Protein AF-A0A2U3QLC8-F1 (afdb_monomer_lite)

Organism: NCBI:txid2016548

Sequence (90 aa):
MPGKSFALYVARTAGTPVTATSANISGEAPARSADEVIRYFGEDVDIVIDSGPAPGEKPSTIIDMSGGTIRLVREGVIPYDEILKAARNR

InterPro domains:
  IPR006070 Threonylcarbamoyl-AMP synthase-like domain [PF01300] (1-76)
  IPR006070 Threonylcarbamoyl-AMP synthase-like domain [PS51163] (1-78)
  IPR017945 DHBP synthase RibB-like alpha/beta domain superfamily [SSF55821] (1-85)
  IPR050156 Threonylcarbamoyl-AMP synthase, SUA5 [PTHR17490] (1-85)

Radius of gyration: 15.92 Å; chains: 1; bounding box: 34×24×38 Å

pLDDT: mean 93.25, std 5.83, range [57.28, 98.0]

Structure (mmCIF, N/CA/C/O backbone):
data_AF-A0A2U3QLC8-F1
#
_entry.id   AF-A0A2U3QLC8-F1
#
loop_
_atom_site.group_PDB
_atom_site.id
_atom_site.type_symbol
_atom_site.label_atom_id
_atom_site.label_alt_id
_atom_site.label_comp_id
_atom_site.label_asym_id
_atom_site.label_entity_id
_atom_site.label_seq_id
_atom_site.pdbx_PDB_ins_code
_atom_site.Cartn_x
_atom_site.Cartn_y
_atom_site.Cartn_z
_atom_site.occupancy
_atom_site.B_iso_or_equiv
_atom_site.auth_seq_id
_atom_site.auth_comp_id
_atom_site.auth_asym_id
_atom_site.auth_atom_id
_atom_site.pdbx_PDB_model_num
ATOM 1 N N . MET A 1 1 ? -9.451 3.472 -0.207 1.00 89.00 1 MET A N 1
ATOM 2 C CA . MET A 1 1 ? -9.221 4.275 -1.427 1.00 89.00 1 MET A CA 1
ATOM 3 C C . MET A 1 1 ? -7.893 5.002 -1.269 1.00 89.00 1 MET A C 1
ATOM 5 O O . MET A 1 1 ? -7.686 5.531 -0.180 1.00 89.00 1 MET A O 1
ATOM 9 N N . PRO A 1 2 ? -6.989 5.007 -2.265 1.00 91.31 2 PRO A N 1
ATOM 10 C CA . PRO A 1 2 ? -5.763 5.801 -2.195 1.00 91.31 2 PRO A CA 1
ATOM 11 C C . PRO A 1 2 ? -6.075 7.286 -1.961 1.00 91.31 2 PRO A C 1
ATOM 13 O O . PRO A 1 2 ? 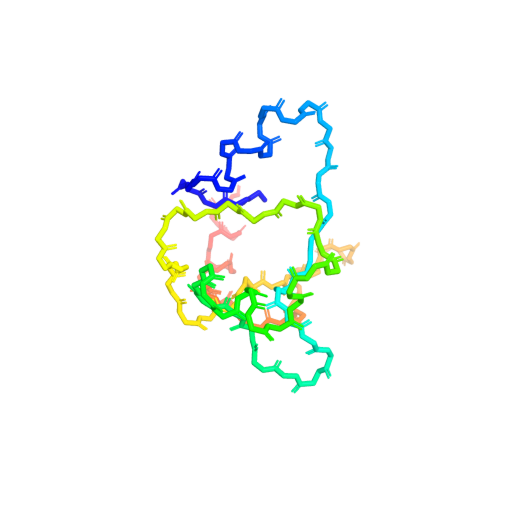-7.134 7.770 -2.370 1.00 91.31 2 PRO A O 1
ATOM 16 N N . GLY A 1 3 ? -5.162 8.004 -1.301 1.00 89.69 3 GLY A N 1
ATOM 17 C CA . GLY A 1 3 ? -5.251 9.461 -1.153 1.00 89.69 3 GLY A CA 1
ATOM 18 C C . GLY A 1 3 ? -5.159 10.191 -2.500 1.00 89.69 3 GLY A C 1
ATOM 19 O O . GLY A 1 3 ? -5.092 9.566 -3.554 1.00 89.69 3 GLY A O 1
ATOM 20 N N . LYS A 1 4 ? -5.136 11.530 -2.490 1.00 91.12 4 LYS A N 1
ATOM 21 C CA . LYS A 1 4 ? -4.988 12.328 -3.720 1.00 91.12 4 LYS A CA 1
ATOM 22 C C . LYS A 1 4 ? -3.629 12.046 -4.381 1.00 91.12 4 LYS A C 1
ATOM 24 O O . LYS A 1 4 ? -2.616 12.598 -3.968 1.00 91.12 4 LYS A O 1
ATOM 29 N N . SER A 1 5 ? -3.620 11.183 -5.392 1.00 91.19 5 SER A N 1
ATOM 30 C CA . SER A 1 5 ? -2.417 10.713 -6.088 1.00 91.19 5 SER A CA 1
ATOM 31 C C . SER A 1 5 ? -2.747 10.219 -7.499 1.00 91.19 5 SER A C 1
ATOM 33 O O . SER A 1 5 ? -3.920 10.096 -7.866 1.00 91.19 5 SER A O 1
ATOM 35 N N . PHE A 1 6 ? -1.719 9.880 -8.281 1.00 93.31 6 PHE A N 1
ATOM 36 C CA . PHE A 1 6 ? -1.906 9.232 -9.580 1.00 93.31 6 PHE A CA 1
ATOM 37 C C . PHE A 1 6 ? -2.596 7.860 -9.451 1.00 93.31 6 PHE A C 1
ATOM 39 O O . PHE A 1 6 ? -3.468 7.530 -10.249 1.00 93.31 6 PHE A O 1
ATOM 46 N N . ALA A 1 7 ? -2.323 7.105 -8.380 1.00 93.31 7 ALA A N 1
ATOM 47 C CA . ALA A 1 7 ? -3.013 5.841 -8.105 1.00 93.31 7 ALA A CA 1
ATOM 48 C C . ALA A 1 7 ? -4.536 6.016 -7.933 1.00 93.31 7 ALA A C 1
ATOM 50 O O . ALA A 1 7 ? -5.311 5.167 -8.371 1.00 93.31 7 ALA A O 1
ATOM 51 N N . LEU A 1 8 ? -4.988 7.133 -7.344 1.00 93.88 8 LEU A N 1
ATOM 52 C CA . LEU A 1 8 ? -6.416 7.457 -7.268 1.00 93.88 8 LEU A CA 1
ATOM 53 C C . LEU A 1 8 ? -7.013 7.749 -8.649 1.00 93.88 8 LEU A C 1
ATOM 55 O O . LEU A 1 8 ? -8.155 7.371 -8.903 1.00 93.88 8 LEU A O 1
ATOM 59 N N . TYR A 1 9 ? -6.260 8.417 -9.529 1.00 95.12 9 TYR A N 1
ATOM 60 C CA . TYR A 1 9 ? -6.681 8.642 -10.912 1.00 95.12 9 TYR A CA 1
ATOM 61 C C . TYR A 1 9 ? -6.847 7.310 -11.651 1.00 95.12 9 TYR A C 1
ATOM 63 O O . TYR A 1 9 ? -7.923 7.058 -12.181 1.00 95.12 9 TYR A O 1
ATOM 71 N N . VAL A 1 10 ? -5.854 6.416 -11.586 1.00 94.50 10 VAL A N 1
ATOM 72 C CA . VAL A 1 10 ? -5.930 5.074 -12.193 1.00 94.50 10 VAL A CA 1
ATOM 73 C C . VAL A 1 10 ? -7.135 4.295 -11.670 1.00 94.50 10 VAL A C 1
ATOM 75 O O . VAL A 1 10 ? -7.938 3.818 -12.466 1.00 94.50 10 VAL A O 1
ATOM 78 N N . ALA A 1 11 ? -7.322 4.223 -10.348 1.00 94.75 11 ALA A N 1
ATOM 79 C CA . ALA A 1 11 ? -8.440 3.492 -9.749 1.00 94.75 11 ALA A CA 1
ATOM 80 C C . ALA A 1 11 ? -9.817 4.044 -10.163 1.00 94.75 11 ALA A C 1
ATOM 82 O O . ALA A 1 11 ? -10.773 3.284 -10.290 1.00 94.75 11 ALA A O 1
ATOM 83 N N . ARG A 1 12 ? -9.936 5.363 -10.377 1.00 95.12 12 ARG A N 1
ATOM 84 C CA . ARG A 1 12 ? -11.174 5.987 -10.874 1.00 95.12 12 ARG A CA 1
ATOM 85 C C . ARG A 1 12 ? -11.399 5.713 -12.358 1.00 95.12 12 ARG A C 1
ATOM 87 O O . ARG A 1 12 ? -12.529 5.445 -12.750 1.00 95.12 12 ARG A O 1
ATOM 94 N N . THR A 1 13 ? -10.341 5.780 -13.159 1.00 96.25 13 THR A N 1
ATOM 95 C CA . THR A 1 13 ? -10.401 5.578 -14.611 1.00 96.25 13 THR A CA 1
ATOM 96 C C . THR A 1 13 ? -10.628 4.112 -14.983 1.00 96.25 13 THR A C 1
ATOM 98 O O . THR A 1 13 ? -11.308 3.843 -15.966 1.00 96.25 13 THR A O 1
ATOM 101 N N . ALA A 1 14 ? -10.121 3.163 -14.189 1.00 95.12 14 ALA A N 1
ATOM 102 C CA . ALA A 1 14 ? -10.242 1.728 -14.454 1.00 95.12 14 ALA A CA 1
ATOM 103 C C . ALA A 1 14 ? -11.696 1.223 -14.505 1.00 95.12 14 ALA A C 1
ATOM 105 O O . ALA A 1 14 ? -11.957 0.175 -15.088 1.00 95.12 14 ALA A O 1
ATOM 106 N N . GLY A 1 15 ? -12.645 1.928 -13.874 1.00 93.25 15 GLY A N 1
ATOM 107 C CA . GLY A 1 15 ? -14.065 1.552 -13.871 1.00 93.25 15 GLY A CA 1
ATOM 108 C C . GLY A 1 15 ? -14.390 0.255 -13.113 1.00 93.25 15 GLY A C 1
ATOM 109 O O . GLY A 1 15 ? -15.536 -0.182 -13.116 1.00 93.25 15 GLY A O 1
ATOM 110 N N . THR A 1 16 ? -13.403 -0.351 -12.448 1.00 96.00 16 THR A N 1
ATOM 111 C CA . THR A 1 16 ? -13.505 -1.609 -11.699 1.00 96.00 16 THR A CA 1
ATOM 112 C C . THR A 1 16 ? -12.589 -1.566 -10.466 1.00 96.00 16 THR A C 1
ATOM 114 O O . THR A 1 16 ? -11.613 -0.805 -10.472 1.00 96.00 16 THR A O 1
ATOM 117 N N . PRO A 1 17 ? -12.858 -2.334 -9.390 1.00 94.88 17 PRO A N 1
ATOM 118 C CA . PRO A 1 17 ? -11.925 -2.456 -8.276 1.00 94.88 17 PRO A CA 1
ATOM 119 C C . PRO A 1 17 ? -10.546 -2.950 -8.729 1.00 94.88 17 PRO A C 1
ATOM 121 O O . PRO A 1 17 ? -10.435 -3.920 -9.473 1.00 94.88 17 PRO A O 1
ATOM 124 N N . VAL A 1 18 ? -9.493 -2.305 -8.226 1.00 94.38 18 VAL A N 1
ATOM 125 C CA . VAL A 1 18 ? -8.098 -2.697 -8.463 1.00 94.38 18 VAL A CA 1
ATOM 126 C C . VAL A 1 18 ? -7.537 -3.296 -7.180 1.00 94.38 18 VAL A C 1
ATOM 128 O O . VAL A 1 18 ? -7.486 -2.626 -6.146 1.00 94.38 18 VAL A O 1
ATOM 131 N N . THR A 1 19 ? -7.117 -4.556 -7.236 1.00 94.88 19 THR A N 1
ATOM 132 C CA . THR A 1 19 ? -6.383 -5.208 -6.147 1.00 94.88 19 THR A CA 1
ATOM 133 C C . THR A 1 19 ? -4.891 -4.964 -6.320 1.00 94.88 19 THR A C 1
ATOM 135 O O . THR A 1 19 ? -4.369 -5.141 -7.416 1.00 94.88 19 THR A O 1
ATOM 138 N N . ALA A 1 20 ? -4.202 -4.586 -5.246 1.00 92.62 20 ALA A N 1
ATOM 139 C CA . ALA A 1 20 ? -2.763 -4.358 -5.275 1.00 92.62 20 ALA A CA 1
ATOM 140 C C . ALA A 1 20 ? -2.121 -4.678 -3.921 1.00 92.62 20 ALA A C 1
ATOM 142 O O . ALA A 1 20 ? -2.722 -4.456 -2.865 1.00 92.62 20 ALA A O 1
ATOM 143 N N . THR A 1 21 ? -0.880 -5.154 -3.970 1.00 91.19 21 THR A N 1
ATOM 144 C CA . THR A 1 21 ? 0.047 -5.233 -2.834 1.00 91.19 21 THR A CA 1
ATOM 145 C C . THR A 1 21 ? 1.141 -4.177 -2.997 1.00 91.19 21 THR A C 1
ATOM 147 O O . THR A 1 21 ? 1.119 -3.387 -3.942 1.00 91.19 21 THR A O 1
ATOM 150 N N . SER A 1 22 ? 2.109 -4.133 -2.082 1.00 90.94 22 SER A N 1
ATOM 151 C CA . SER A 1 22 ? 3.359 -3.425 -2.360 1.00 90.94 22 SER A CA 1
ATOM 152 C C . SER A 1 22 ? 4.049 -4.036 -3.587 1.00 90.94 22 SER A C 1
ATOM 154 O O . SER A 1 22 ? 3.979 -5.248 -3.800 1.00 90.94 22 SER A O 1
ATOM 156 N N . ALA A 1 23 ? 4.670 -3.187 -4.408 1.00 93.69 23 ALA A N 1
ATOM 157 C CA . ALA A 1 23 ? 5.401 -3.609 -5.597 1.00 93.69 23 ALA A CA 1
ATOM 158 C C . ALA A 1 23 ? 6.808 -4.065 -5.191 1.00 93.69 23 ALA A C 1
ATOM 160 O O . ALA A 1 23 ? 7.729 -3.258 -5.107 1.00 93.69 23 ALA A O 1
ATOM 161 N N . ASN A 1 24 ? 6.956 -5.346 -4.868 1.00 95.38 24 ASN A N 1
ATOM 162 C CA . ASN A 1 24 ? 8.233 -5.957 -4.504 1.00 95.38 24 ASN A CA 1
ATOM 163 C C . ASN A 1 24 ? 8.206 -7.470 -4.715 1.00 95.38 24 ASN A C 1
ATOM 165 O O . ASN A 1 24 ? 7.143 -8.094 -4.672 1.00 95.38 24 ASN A O 1
ATOM 169 N N . ILE A 1 25 ? 9.389 -8.062 -4.866 1.00 95.69 25 ILE A N 1
ATOM 170 C CA . ILE A 1 25 ? 9.561 -9.504 -4.697 1.00 95.69 25 ILE A CA 1
ATOM 171 C C . ILE A 1 25 ? 9.270 -9.861 -3.235 1.00 95.69 25 ILE A C 1
ATOM 173 O O . ILE A 1 25 ? 9.571 -9.097 -2.315 1.00 95.69 25 ILE A O 1
ATOM 177 N N . SER A 1 26 ? 8.639 -11.011 -3.000 1.00 93.75 26 SER A N 1
ATOM 178 C CA . SER A 1 26 ? 8.280 -11.438 -1.643 1.00 93.75 26 SER A CA 1
ATOM 179 C C . SER A 1 26 ? 9.513 -11.498 -0.736 1.00 93.75 26 SER A C 1
ATOM 181 O O . SER A 1 26 ? 10.479 -12.182 -1.051 1.00 93.75 26 SER A O 1
ATOM 183 N N . GLY A 1 27 ? 9.460 -10.793 0.397 1.00 93.88 27 GLY A N 1
ATOM 184 C CA . GLY A 1 27 ? 10.575 -10.668 1.345 1.00 93.88 27 GLY A CA 1
ATOM 185 C C . GLY A 1 27 ? 11.439 -9.419 1.149 1.00 93.88 27 GLY A C 1
ATOM 186 O O . GLY A 1 27 ? 12.091 -8.993 2.098 1.00 93.88 27 GLY A O 1
ATOM 187 N N . GLU A 1 28 ? 11.382 -8.790 -0.025 1.00 95.44 28 GLU A N 1
ATOM 188 C CA . GLU A 1 28 ? 12.109 -7.556 -0.322 1.00 95.44 28 GLU A CA 1
ATOM 189 C C . GLU A 1 28 ? 11.367 -6.301 0.152 1.00 95.44 28 GLU A C 1
ATOM 191 O O . GLU A 1 28 ? 10.163 -6.313 0.438 1.00 95.44 28 GLU A O 1
ATOM 196 N N . ALA A 1 29 ? 12.098 -5.187 0.217 1.00 93.44 29 ALA A N 1
ATOM 197 C CA . ALA A 1 29 ? 11.514 -3.889 0.514 1.00 93.44 29 ALA A CA 1
ATOM 198 C C . ALA A 1 29 ? 10.534 -3.448 -0.597 1.00 93.44 29 ALA A C 1
ATOM 200 O O . ALA A 1 29 ? 10.787 -3.693 -1.775 1.00 93.44 29 ALA A O 1
ATOM 201 N N . PRO A 1 30 ? 9.424 -2.764 -0.263 1.00 94.19 30 PRO A N 1
ATOM 202 C CA . PRO A 1 30 ? 8.549 -2.144 -1.256 1.00 94.19 30 PRO A CA 1
ATOM 203 C C . PRO A 1 30 ? 9.305 -1.168 -2.161 1.00 94.19 30 PRO A C 1
ATOM 205 O O . PRO A 1 30 ? 9.955 -0.254 -1.649 1.00 94.19 30 PRO A O 1
ATOM 208 N N . ALA A 1 31 ? 9.146 -1.299 -3.479 1.00 94.62 31 ALA A N 1
ATOM 209 C CA . ALA A 1 31 ? 9.674 -0.320 -4.419 1.00 94.62 31 ALA A CA 1
ATOM 210 C C . ALA A 1 31 ? 9.036 1.059 -4.192 1.00 94.62 31 ALA A C 1
ATOM 212 O O . ALA A 1 31 ? 7.827 1.192 -3.963 1.00 94.62 31 ALA A O 1
ATOM 213 N N . ARG A 1 32 ? 9.862 2.099 -4.287 1.00 93.62 32 ARG A N 1
ATOM 214 C CA . ARG A 1 32 ? 9.475 3.503 -4.123 1.00 93.62 32 ARG A CA 1
ATOM 215 C C . ARG A 1 32 ? 9.592 4.314 -5.404 1.00 93.62 32 ARG A C 1
ATOM 217 O O . ARG A 1 32 ? 9.130 5.452 -5.410 1.00 93.62 32 ARG A O 1
ATOM 224 N N . SER A 1 33 ? 10.183 3.763 -6.458 1.00 95.25 33 SER A N 1
ATOM 225 C CA . SER A 1 33 ? 10.358 4.407 -7.762 1.00 95.25 33 SER A CA 1
ATOM 226 C C . SER A 1 33 ? 10.096 3.423 -8.902 1.00 95.25 33 SER A C 1
ATOM 228 O O . SER A 1 33 ? 10.153 2.208 -8.706 1.00 95.25 33 SER A O 1
ATOM 230 N N . ALA A 1 34 ? 9.836 3.945 -10.104 1.00 96.56 34 ALA A N 1
ATOM 231 C CA . ALA A 1 34 ? 9.707 3.118 -11.302 1.00 96.56 34 ALA A CA 1
ATOM 232 C C . ALA A 1 34 ? 10.991 2.320 -11.586 1.00 96.56 34 ALA A C 1
ATOM 234 O O . ALA A 1 34 ? 10.908 1.144 -11.924 1.00 96.56 34 ALA A O 1
ATOM 235 N N . ASP A 1 35 ? 12.167 2.910 -11.351 1.00 97.00 35 ASP A N 1
ATOM 236 C CA . ASP A 1 35 ? 13.456 2.224 -11.495 1.00 97.00 35 ASP A CA 1
ATOM 237 C C . ASP A 1 35 ? 13.573 0.996 -10.585 1.00 97.00 35 ASP A C 1
ATOM 239 O O . ASP A 1 35 ? 14.077 -0.042 -11.005 1.00 97.00 35 ASP A O 1
ATOM 243 N N . GLU A 1 36 ? 13.115 1.088 -9.333 1.00 96.69 36 GLU A N 1
ATOM 244 C CA . GLU A 1 36 ? 13.107 -0.056 -8.412 1.00 96.69 36 GLU A CA 1
ATOM 245 C C . GLU A 1 36 ? 12.113 -1.135 -8.856 1.00 96.69 36 GLU A C 1
ATOM 247 O O . GLU A 1 36 ? 12.440 -2.318 -8.795 1.00 96.69 36 GLU A O 1
ATOM 252 N N . VAL A 1 37 ? 10.940 -0.744 -9.371 1.00 97.00 37 VAL A N 1
ATOM 253 C CA . VAL A 1 37 ? 9.976 -1.686 -9.967 1.00 97.00 37 VAL A CA 1
ATOM 254 C C . VAL A 1 37 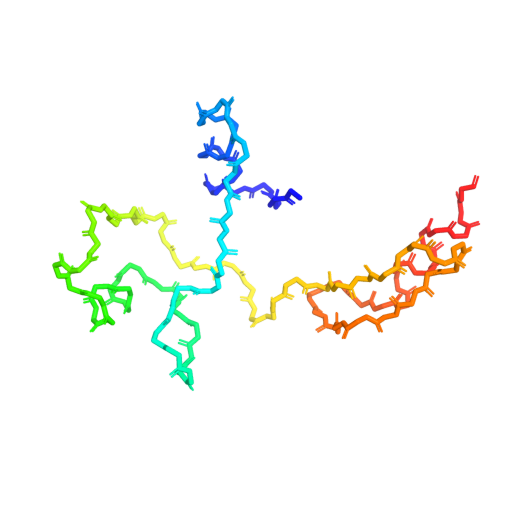? 10.606 -2.409 -11.162 1.00 97.00 37 VAL A C 1
ATOM 256 O O . VAL A 1 37 ? 10.545 -3.633 -11.229 1.00 97.00 37 VAL A O 1
ATOM 259 N N . ILE A 1 38 ? 11.273 -1.685 -12.064 1.00 97.06 38 ILE A N 1
ATOM 260 C CA . ILE A 1 38 ? 11.960 -2.268 -13.227 1.00 97.06 38 ILE A CA 1
ATOM 261 C C . ILE A 1 38 ? 13.096 -3.197 -12.783 1.00 97.06 38 ILE A C 1
ATOM 263 O O . ILE A 1 38 ? 13.271 -4.259 -13.368 1.00 97.06 38 ILE A O 1
ATOM 267 N N . ARG A 1 39 ? 13.847 -2.858 -11.727 1.00 97.00 39 ARG A N 1
ATOM 268 C CA . ARG A 1 39 ? 14.875 -3.760 -11.174 1.00 97.00 39 ARG A CA 1
ATOM 269 C C . ARG A 1 39 ? 14.286 -5.041 -10.591 1.00 97.00 39 ARG A C 1
ATOM 271 O O . ARG A 1 39 ? 14.932 -6.077 -10.689 1.00 97.00 39 ARG A O 1
ATOM 278 N N . TYR A 1 40 ? 13.116 -4.966 -9.957 1.00 97.25 40 TYR A N 1
ATOM 279 C CA . TYR A 1 40 ? 12.479 -6.141 -9.363 1.00 97.25 40 TYR A CA 1
ATOM 280 C C . TYR A 1 40 ? 11.816 -7.050 -10.384 1.00 97.25 40 TYR A C 1
ATOM 282 O O . TYR A 1 40 ? 11.907 -8.263 -10.236 1.00 97.25 40 TYR A O 1
ATOM 290 N N . PHE A 1 41 ? 11.143 -6.478 -11.378 1.00 96.19 41 PHE A N 1
ATOM 291 C CA . PHE A 1 41 ? 10.257 -7.244 -12.249 1.00 96.19 41 PHE A CA 1
ATOM 292 C C . PHE A 1 41 ? 10.699 -7.253 -13.711 1.00 96.19 41 PHE A C 1
ATOM 294 O O . PHE A 1 41 ? 10.353 -8.179 -14.428 1.00 96.19 41 PHE A O 1
ATOM 301 N N . GLY A 1 42 ? 11.476 -6.271 -14.174 1.00 94.12 42 GLY A N 1
ATOM 302 C CA . GLY A 1 42 ? 11.939 -6.212 -15.561 1.00 94.12 42 GLY A CA 1
ATOM 303 C C . GLY A 1 42 ? 10.792 -6.368 -16.563 1.00 94.12 42 GLY A C 1
ATOM 304 O O . GLY A 1 42 ? 9.888 -5.537 -16.603 1.00 94.12 42 GLY A O 1
ATOM 305 N N . GLU A 1 43 ? 10.845 -7.443 -17.350 1.00 94.44 43 GLU A N 1
ATOM 306 C CA . GLU A 1 43 ? 9.842 -7.795 -18.365 1.00 94.44 43 GLU A CA 1
ATOM 307 C C . GLU A 1 43 ? 8.666 -8.634 -17.818 1.00 94.44 43 GLU A C 1
ATOM 309 O O . GLU A 1 43 ? 7.726 -8.910 -18.558 1.00 94.44 43 GLU A O 1
ATOM 314 N N . ASP A 1 44 ? 8.662 -9.002 -16.529 1.00 96.06 44 ASP A N 1
ATOM 315 C CA . ASP A 1 44 ? 7.583 -9.781 -15.889 1.00 96.06 44 ASP A CA 1
ATOM 316 C C . ASP A 1 44 ? 6.303 -8.955 -15.636 1.00 96.06 44 ASP A C 1
ATOM 318 O O . ASP A 1 44 ? 5.318 -9.464 -15.094 1.00 96.06 44 ASP A O 1
ATOM 322 N N . VAL A 1 45 ? 6.304 -7.668 -15.995 1.00 95.81 45 VAL A N 1
ATOM 323 C CA . VAL A 1 45 ? 5.159 -6.758 -15.878 1.00 95.81 45 VAL A CA 1
ATOM 324 C C . VAL A 1 45 ? 4.850 -6.106 -17.220 1.00 95.81 45 VAL A C 1
ATOM 326 O O . VAL A 1 45 ? 5.731 -5.561 -17.877 1.00 95.81 45 VAL A O 1
ATOM 329 N N . ASP A 1 46 ? 3.571 -6.093 -17.604 1.00 96.50 46 ASP A N 1
ATOM 330 C CA . ASP A 1 46 ? 3.146 -5.531 -18.893 1.00 96.50 46 ASP A CA 1
ATOM 331 C C . ASP A 1 46 ? 3.349 -4.009 -18.977 1.00 96.50 46 ASP A C 1
ATOM 333 O O . ASP A 1 46 ? 3.585 -3.454 -20.051 1.00 96.50 46 ASP A O 1
ATOM 337 N N . ILE A 1 47 ? 3.182 -3.306 -17.848 1.00 95.12 47 ILE A N 1
ATOM 338 C CA . ILE A 1 47 ? 3.183 -1.840 -17.782 1.00 95.12 47 ILE A CA 1
ATOM 339 C C . ILE A 1 47 ? 3.804 -1.371 -16.463 1.00 95.12 47 ILE A C 1
ATOM 341 O O . ILE A 1 47 ? 3.374 -1.769 -15.380 1.00 95.12 47 ILE A O 1
ATOM 345 N N . VAL A 1 48 ? 4.736 -0.418 -16.557 1.00 95.56 48 VAL A N 1
ATOM 346 C CA . VAL A 1 48 ? 5.210 0.400 -15.432 1.00 95.56 48 VAL A CA 1
ATOM 347 C C . VAL A 1 48 ? 4.802 1.848 -15.683 1.00 95.56 48 VAL A C 1
ATOM 349 O O . VAL A 1 48 ? 5.043 2.388 -16.761 1.00 95.56 48 VAL A O 1
ATOM 352 N N . ILE A 1 49 ? 4.178 2.487 -14.691 1.00 94.25 49 ILE A N 1
ATOM 353 C CA . ILE A 1 49 ? 3.801 3.902 -14.771 1.00 94.25 49 ILE A CA 1
ATOM 354 C C . ILE A 1 49 ? 4.683 4.705 -13.821 1.00 94.25 49 ILE A C 1
ATOM 356 O O . ILE A 1 49 ? 4.577 4.558 -12.604 1.00 94.25 49 ILE A O 1
ATOM 360 N N . ASP A 1 50 ? 5.521 5.578 -14.377 1.00 95.62 50 ASP A N 1
ATOM 361 C CA . ASP A 1 50 ? 6.331 6.502 -13.589 1.00 95.62 50 ASP A CA 1
ATOM 362 C C . ASP A 1 50 ? 5.558 7.797 -13.305 1.00 95.62 50 ASP A C 1
ATOM 364 O O . ASP A 1 50 ? 5.306 8.613 -14.193 1.00 95.62 50 ASP A O 1
ATOM 368 N N . SER A 1 51 ? 5.165 7.981 -12.044 1.00 93.69 51 SER A N 1
ATOM 369 C CA . SER A 1 51 ? 4.570 9.223 -11.536 1.00 93.69 51 SER A CA 1
ATOM 370 C C . SER A 1 51 ? 5.457 9.912 -10.493 1.00 93.69 51 SER A C 1
ATOM 372 O O . SER A 1 51 ? 4.952 10.669 -9.659 1.00 93.69 51 SER A O 1
ATOM 374 N N . GLY A 1 52 ? 6.757 9.612 -10.496 1.00 94.19 52 GLY A N 1
ATOM 375 C CA . GLY A 1 52 ? 7.699 9.992 -9.451 1.00 94.19 52 GLY A CA 1
ATOM 376 C C . GLY A 1 52 ? 7.612 9.111 -8.195 1.00 94.19 52 GLY A C 1
ATOM 377 O O . GLY A 1 52 ? 6.802 8.180 -8.128 1.00 94.19 52 GLY A O 1
ATOM 378 N N . PRO A 1 53 ? 8.450 9.391 -7.179 1.00 91.69 53 PRO A N 1
ATOM 379 C CA . PRO A 1 53 ? 8.561 8.540 -6.003 1.00 91.69 53 PRO A CA 1
ATOM 380 C C . PRO A 1 53 ? 7.276 8.447 -5.174 1.00 91.69 53 PRO A C 1
ATOM 382 O O . PRO A 1 53 ? 6.555 9.432 -4.992 1.00 91.69 53 PRO A O 1
ATOM 385 N N . ALA A 1 54 ? 7.024 7.272 -4.595 1.00 88.31 54 ALA A N 1
ATOM 386 C CA . ALA A 1 54 ? 5.888 7.065 -3.704 1.00 88.31 54 ALA A CA 1
ATOM 387 C C . ALA A 1 54 ? 5.979 7.984 -2.462 1.00 88.31 54 ALA A C 1
ATOM 389 O O . ALA A 1 54 ? 7.033 8.043 -1.814 1.00 88.31 54 ALA A O 1
ATOM 390 N N . PRO A 1 55 ? 4.890 8.685 -2.086 1.00 81.50 55 PRO A N 1
ATOM 391 C CA . PRO A 1 55 ? 4.887 9.554 -0.916 1.00 81.50 55 PRO A CA 1
ATOM 392 C C . PRO A 1 55 ? 4.809 8.746 0.388 1.00 81.50 55 PRO A C 1
ATOM 394 O O . PRO A 1 55 ? 4.040 7.793 0.494 1.00 81.50 55 PRO A O 1
ATOM 397 N N . GLY A 1 56 ? 5.552 9.188 1.407 1.00 79.00 56 GLY A N 1
ATOM 398 C CA . GLY A 1 56 ? 5.513 8.627 2.763 1.00 79.00 56 GLY A CA 1
ATOM 399 C C . GLY A 1 56 ? 6.269 7.304 2.927 1.00 79.00 56 GLY A C 1
ATOM 400 O O . GLY A 1 56 ? 6.458 6.545 1.982 1.00 79.00 56 GLY A O 1
ATOM 401 N N . GLU A 1 57 ? 6.748 7.026 4.136 1.00 79.00 57 GLU A N 1
ATOM 402 C CA . GLU A 1 57 ? 7.589 5.847 4.420 1.00 79.00 57 GLU A CA 1
ATOM 403 C C . GLU A 1 57 ? 6.801 4.636 4.920 1.00 79.00 57 GLU A C 1
ATOM 405 O O . GLU A 1 57 ? 7.227 3.497 4.743 1.00 79.00 57 GLU A O 1
ATOM 410 N N . LYS A 1 58 ? 5.632 4.874 5.521 1.00 89.94 58 LYS A N 1
ATOM 411 C CA . LYS A 1 58 ? 4.818 3.836 6.154 1.00 89.94 58 LYS A CA 1
ATOM 412 C C . LYS A 1 58 ? 3.672 3.386 5.243 1.00 89.94 58 LYS A C 1
ATOM 414 O O . LYS A 1 58 ? 3.064 4.223 4.574 1.00 89.94 58 LYS A O 1
ATOM 419 N N . PRO A 1 59 ? 3.312 2.090 5.259 1.00 91.81 59 PRO A N 1
ATOM 420 C CA . PRO A 1 59 ? 2.142 1.598 4.544 1.00 91.81 59 PRO A CA 1
ATOM 421 C C . PRO A 1 59 ? 0.841 2.099 5.192 1.00 91.81 59 PRO A C 1
ATOM 423 O O . PRO A 1 59 ? 0.844 2.737 6.245 1.00 91.81 59 PRO A O 1
ATOM 426 N N . SER A 1 60 ? -0.306 1.785 4.588 1.00 93.75 60 SER A N 1
ATOM 427 C CA . SER A 1 60 ? -1.610 2.110 5.176 1.00 93.75 60 SER A CA 1
ATOM 428 C C . SER A 1 60 ? -1.855 1.376 6.495 1.00 93.75 60 SER A C 1
ATOM 430 O O . SER A 1 60 ? -1.548 0.182 6.621 1.00 93.75 60 SER A O 1
ATOM 432 N N . THR A 1 61 ? -2.478 2.087 7.433 1.00 96.56 61 THR A N 1
ATOM 433 C CA . THR A 1 61 ? -3.059 1.521 8.653 1.00 96.56 61 THR A CA 1
ATOM 434 C C . THR A 1 61 ? -4.253 0.649 8.288 1.00 96.56 61 THR A C 1
ATOM 436 O O . THR A 1 61 ? -5.091 1.052 7.481 1.00 96.56 61 THR A O 1
ATOM 439 N N . ILE A 1 62 ? -4.324 -0.549 8.864 1.00 97.06 6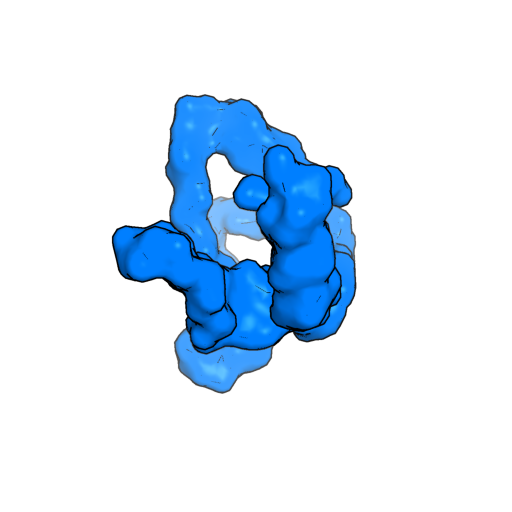2 ILE A N 1
ATOM 440 C CA . ILE A 1 62 ? -5.412 -1.504 8.655 1.00 97.06 62 ILE A CA 1
ATOM 441 C C . ILE A 1 62 ? -6.119 -1.697 9.992 1.00 97.06 62 ILE A C 1
ATOM 443 O O . ILE A 1 62 ? -5.484 -2.027 10.997 1.00 97.06 62 ILE A O 1
ATOM 447 N N . ILE A 1 63 ? -7.434 -1.503 9.982 1.00 97.50 63 ILE A N 1
ATOM 448 C CA . ILE A 1 63 ? -8.320 -1.783 11.107 1.00 97.50 63 ILE A CA 1
ATOM 449 C C . ILE A 1 63 ? -9.342 -2.847 10.708 1.00 97.50 63 ILE A C 1
ATOM 451 O O . ILE A 1 63 ? -9.756 -2.917 9.552 1.00 97.50 63 ILE A O 1
ATOM 455 N N . ASP A 1 64 ? -9.758 -3.646 11.677 1.00 96.88 64 ASP A N 1
ATOM 456 C CA . ASP A 1 64 ? -10.894 -4.550 11.573 1.00 96.88 64 ASP A CA 1
ATOM 457 C C . ASP A 1 64 ? -12.111 -3.897 12.240 1.00 96.88 64 ASP A C 1
ATOM 459 O O . ASP A 1 64 ? -12.025 -3.392 13.362 1.00 96.88 64 ASP A O 1
ATOM 463 N N . MET A 1 65 ? -13.234 -3.884 11.522 1.00 94.69 65 MET A N 1
ATOM 464 C CA . MET A 1 65 ? -14.526 -3.370 11.986 1.00 94.69 65 MET A CA 1
ATOM 465 C C . MET A 1 65 ? -15.637 -4.433 11.939 1.00 94.69 65 MET A C 1
ATOM 467 O O . MET A 1 65 ? -16.801 -4.112 12.166 1.00 94.69 65 MET A O 1
ATOM 471 N N . SER A 1 66 ? -15.306 -5.694 11.645 1.00 95.12 66 SER A N 1
ATOM 472 C CA . SER A 1 66 ? -16.279 -6.782 11.480 1.00 95.12 66 SER A CA 1
ATOM 473 C C . SER A 1 66 ? -17.010 -7.150 12.779 1.00 95.12 66 SER A C 1
ATOM 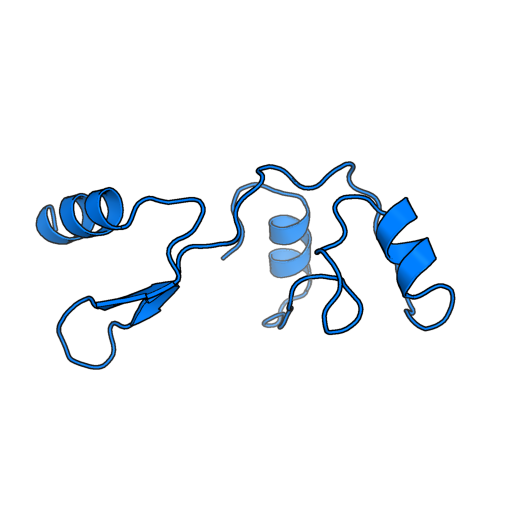475 O O . SER A 1 66 ? -18.177 -7.529 12.745 1.00 95.12 66 SER A O 1
ATOM 477 N N . GLY A 1 67 ? -16.352 -6.998 13.933 1.00 91.31 67 GLY A N 1
ATOM 478 C CA . GLY A 1 67 ? -16.862 -7.398 15.251 1.00 91.31 67 GLY A CA 1
ATOM 479 C C . GLY A 1 67 ? -17.566 -6.299 16.055 1.00 91.31 67 GLY A C 1
ATOM 480 O O . GLY A 1 67 ? -17.576 -6.373 17.283 1.00 91.31 67 GLY A O 1
ATOM 481 N N . GLY A 1 68 ? -18.057 -5.230 15.416 1.00 88.00 68 GLY A N 1
ATOM 482 C CA . GLY A 1 68 ? -18.739 -4.108 16.090 1.00 88.00 68 GLY A CA 1
ATOM 483 C C . GLY A 1 68 ? -17.841 -3.223 16.970 1.00 88.00 68 GLY A C 1
ATOM 484 O O . GLY A 1 68 ? -18.301 -2.235 17.534 1.00 88.00 68 GLY A O 1
ATOM 485 N N . THR A 1 69 ? -16.551 -3.544 17.068 1.00 90.88 69 THR A N 1
ATOM 486 C CA . THR A 1 69 ? -15.515 -2.733 17.715 1.00 90.88 69 THR A CA 1
ATOM 487 C C . THR A 1 69 ? -14.359 -2.554 16.743 1.00 90.88 69 THR A C 1
ATOM 489 O O . THR A 1 69 ? -14.019 -3.484 16.014 1.00 90.88 69 THR A O 1
ATOM 492 N N . ILE A 1 70 ? -13.762 -1.360 16.720 1.00 95.44 70 ILE A N 1
ATOM 493 C CA . ILE A 1 70 ? -12.572 -1.096 15.907 1.00 95.44 70 ILE A CA 1
ATOM 494 C C . ILE A 1 70 ? -11.380 -1.785 16.573 1.00 95.44 70 ILE A C 1
ATOM 496 O O . ILE A 1 70 ? -11.122 -1.566 17.759 1.00 95.44 70 ILE A O 1
ATOM 500 N N . ARG A 1 71 ? -10.655 -2.606 15.811 1.00 96.81 71 ARG A N 1
ATOM 501 C CA . ARG A 1 71 ? -9.418 -3.264 16.246 1.00 96.81 71 ARG A CA 1
ATOM 502 C C . ARG A 1 71 ? -8.288 -2.938 15.286 1.00 96.81 71 ARG A C 1
ATOM 504 O O . ARG A 1 71 ? -8.484 -2.930 14.075 1.00 96.81 71 ARG A O 1
ATOM 511 N N . LEU A 1 72 ? -7.098 -2.695 15.818 1.00 97.75 72 LEU A N 1
ATOM 512 C CA . LEU A 1 72 ? -5.906 -2.506 15.003 1.00 97.75 72 LEU A CA 1
ATOM 513 C C . LEU A 1 72 ? -5.428 -3.856 14.453 1.00 97.75 72 LEU A C 1
ATOM 515 O O . LEU A 1 72 ? -5.179 -4.779 15.223 1.00 97.75 72 LEU A O 1
ATOM 519 N N . VAL A 1 73 ? -5.272 -3.950 13.133 1.00 98.00 73 VAL A N 1
ATOM 520 C CA . VAL A 1 73 ? -4.655 -5.1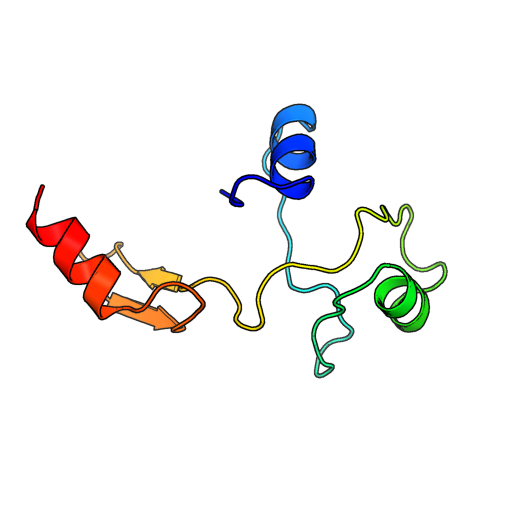02 12.451 1.00 98.00 73 VAL A CA 1
ATOM 521 C C . VAL A 1 73 ? -3.196 -4.796 12.130 1.00 98.00 73 VAL A C 1
ATOM 523 O O . VAL A 1 73 ? -2.318 -5.627 12.339 1.00 98.00 73 VAL A O 1
ATOM 526 N N . ARG A 1 74 ? -2.926 -3.586 11.628 1.00 97.19 74 ARG A N 1
ATOM 527 C CA . ARG A 1 74 ? -1.572 -3.103 11.345 1.00 97.19 74 ARG A CA 1
ATOM 528 C C . ARG A 1 74 ? -1.519 -1.592 11.474 1.00 97.19 74 ARG A C 1
ATOM 530 O O . ARG A 1 74 ? -2.297 -0.903 10.818 1.00 97.19 74 ARG A O 1
ATOM 537 N N . GLU A 1 75 ? -0.577 -1.080 12.253 1.00 97.31 75 GLU A N 1
ATOM 538 C CA . GLU A 1 75 ? -0.314 0.358 12.300 1.00 97.31 75 GLU A CA 1
ATOM 539 C C . GLU A 1 75 ? 0.452 0.827 11.059 1.00 97.31 75 GLU A C 1
ATOM 541 O O . GLU A 1 75 ? 1.320 0.124 10.541 1.00 97.31 75 GLU A O 1
ATOM 546 N N . GLY A 1 76 ? 0.104 2.009 10.559 1.00 95.56 76 GLY A N 1
ATOM 547 C CA . GLY A 1 76 ? 0.654 2.565 9.332 1.00 95.56 76 GLY A CA 1
ATOM 548 C C . GLY A 1 76 ? 0.768 4.082 9.391 1.00 95.56 76 GLY A C 1
ATOM 549 O O . GLY A 1 76 ? 1.054 4.659 10.437 1.00 95.56 76 GLY A O 1
ATOM 550 N N . VAL A 1 77 ? 0.581 4.735 8.245 1.00 94.50 77 VAL A N 1
ATOM 551 C CA . VAL A 1 77 ? 0.756 6.188 8.097 1.00 94.50 77 VAL A CA 1
ATOM 552 C C . VAL A 1 77 ? -0.233 7.021 8.921 1.00 94.50 77 VAL A C 1
ATOM 554 O O . VAL A 1 77 ? 0.099 8.142 9.286 1.00 94.50 77 VAL A O 1
ATOM 557 N N . ILE A 1 78 ? -1.417 6.485 9.237 1.00 95.19 78 ILE A N 1
ATOM 558 C CA . ILE A 1 78 ? -2.390 7.146 10.120 1.00 95.19 78 ILE A CA 1
ATOM 559 C C . ILE A 1 78 ? -2.311 6.481 11.501 1.00 95.19 78 ILE A C 1
ATOM 561 O O . ILE A 1 78 ? -2.637 5.292 11.594 1.00 95.19 78 ILE A O 1
ATOM 565 N N . PRO A 1 79 ? -1.911 7.200 12.560 1.00 96.75 79 PRO A N 1
ATOM 566 C CA . PRO A 1 79 ? -1.855 6.648 13.908 1.00 96.75 79 PRO A CA 1
ATOM 567 C C . PRO A 1 79 ? -3.192 6.046 14.350 1.00 96.75 79 PRO A C 1
ATOM 569 O O . PRO A 1 79 ? -4.269 6.574 14.050 1.00 96.75 79 PRO A O 1
ATOM 572 N N . TYR A 1 80 ? -3.143 4.922 15.068 1.00 97.31 80 TYR A N 1
ATOM 573 C CA . TYR A 1 80 ? -4.371 4.234 15.474 1.00 97.31 80 TYR A CA 1
ATOM 574 C C . TYR A 1 80 ? -5.240 5.077 16.422 1.00 97.31 80 TYR A C 1
ATOM 576 O O . TYR A 1 80 ? -6.471 5.047 16.351 1.00 97.31 80 TYR A O 1
ATOM 584 N N . ASP A 1 81 ? -4.615 5.872 17.286 1.00 97.06 81 ASP A N 1
ATOM 585 C CA . ASP A 1 81 ? -5.313 6.747 18.224 1.00 97.06 81 ASP A CA 1
ATOM 586 C C . ASP A 1 81 ? -6.082 7.875 17.513 1.00 97.06 81 ASP A C 1
ATOM 588 O O . ASP A 1 81 ? -7.188 8.216 17.936 1.00 97.06 81 ASP A O 1
ATOM 592 N N . GLU A 1 82 ? -5.551 8.417 16.412 1.00 97.06 82 GLU A N 1
ATOM 593 C CA . GLU A 1 82 ? -6.253 9.387 15.564 1.00 97.06 82 GLU A CA 1
ATOM 594 C C . GLU A 1 82 ? -7.521 8.788 14.949 1.00 97.06 82 GLU A C 1
ATOM 596 O O . GLU A 1 82 ? -8.576 9.428 14.959 1.00 97.06 82 GLU A O 1
ATOM 601 N N . ILE A 1 83 ? -7.455 7.532 14.492 1.00 96.06 83 ILE A N 1
ATOM 602 C CA . ILE A 1 83 ? -8.621 6.806 13.969 1.00 96.06 83 ILE A CA 1
ATOM 603 C C . ILE A 1 83 ? -9.688 6.651 15.060 1.00 96.06 83 ILE A C 1
ATOM 605 O O . ILE A 1 83 ? -10.865 6.926 14.818 1.00 96.06 83 ILE A O 1
ATOM 609 N N . LEU A 1 84 ? -9.293 6.257 16.277 1.00 95.25 84 LEU A N 1
ATOM 610 C CA . LEU A 1 84 ? -10.222 6.114 17.402 1.00 95.25 84 LEU A CA 1
ATOM 611 C C . LEU A 1 84 ? -10.855 7.449 17.812 1.00 95.25 84 LEU A C 1
ATOM 613 O O . LEU A 1 84 ? -12.053 7.491 18.094 1.00 95.25 84 LEU A O 1
ATOM 617 N N . LYS A 1 85 ? -10.079 8.540 17.828 1.00 95.50 85 LYS A N 1
ATOM 618 C CA . LYS A 1 85 ? -10.591 9.894 18.094 1.00 95.50 85 LYS A CA 1
ATOM 619 C C . LYS A 1 85 ? -11.634 10.296 17.049 1.00 95.50 85 LYS A C 1
ATOM 621 O O . LYS A 1 85 ? -12.719 10.738 17.415 1.00 95.50 85 LYS A O 1
ATOM 626 N N . ALA A 1 86 ? -11.345 10.086 15.765 1.00 94.00 86 ALA A N 1
ATOM 627 C CA . ALA A 1 86 ? -12.264 10.412 14.676 1.00 94.00 86 ALA A CA 1
ATOM 628 C C . ALA A 1 86 ? -13.550 9.567 14.705 1.00 94.00 86 ALA A C 1
ATOM 630 O O . ALA A 1 86 ? -14.628 10.083 14.420 1.00 94.00 86 ALA A O 1
ATOM 631 N N . ALA A 1 87 ? -13.455 8.287 15.076 1.00 90.19 87 ALA A N 1
ATOM 632 C CA . ALA A 1 87 ? -14.606 7.388 15.158 1.00 90.19 87 ALA A CA 1
ATOM 633 C C . ALA A 1 87 ? -15.558 7.709 16.323 1.00 90.19 87 ALA A C 1
ATOM 635 O O . ALA A 1 87 ? -16.747 7.433 16.212 1.00 90.19 87 ALA A O 1
ATOM 636 N N . ARG A 1 88 ? -15.053 8.291 17.422 1.00 84.56 88 ARG A N 1
ATOM 637 C CA . ARG A 1 88 ? -15.861 8.716 18.584 1.00 84.56 88 ARG A CA 1
ATOM 638 C C . ARG A 1 88 ? -16.618 10.027 18.366 1.00 84.56 88 ARG A C 1
ATOM 640 O O . ARG A 1 88 ? -17.573 10.287 19.082 1.00 84.56 88 ARG A O 1
ATOM 647 N N . ASN A 1 89 ? -16.179 10.843 17.410 1.00 69.62 89 ASN A N 1
ATOM 648 C CA . ASN A 1 89 ? -16.786 12.137 17.082 1.00 69.62 89 ASN A CA 1
ATOM 649 C C . ASN A 1 89 ? -17.885 12.022 16.003 1.00 69.62 89 ASN A C 1
ATOM 651 O O . ASN A 1 89 ? -18.165 12.996 15.304 1.00 69.62 89 ASN A O 1
ATOM 655 N N . ARG A 1 90 ? -18.460 10.828 15.833 1.00 57.28 90 ARG A N 1
ATOM 656 C CA . ARG A 1 90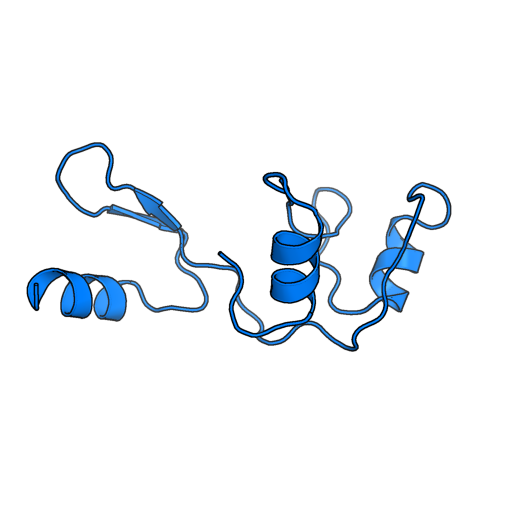 ? -19.602 10.538 14.959 1.00 57.28 90 ARG A CA 1
ATOM 657 C C . ARG A 1 90 ? -20.798 10.143 15.803 1.00 57.28 90 ARG A C 1
ATOM 659 O O . ARG A 1 90 ? -21.915 10.507 15.386 1.00 57.28 90 ARG A O 1
#

Foldseek 3Di:
DDDPDVVVVCCVVVVDHDDDDFQADPPDDRDFFLVVSCVGQPVVDPDGDGPDGDPDDWDDWDWDPPVVDTHGPDDTPDGPVNVVVVVVVD

Secondary structure (DSSP, 8-state):
---SSHHHHHHHHTSS------SS-TTSPPP-SHHHHHHHHTTSSS-----SSPS-SS---EEE-TTSS-EEEE--SS-HHHHHHHHHT-